Protein AF-A0A918Q4N5-F1 (afdb_monomer)

pLDDT: mean 76.12, std 22.31, range [35.5, 96.75]

Mean predicted aligned error: 12.52 Å

Organism: NCBI:txid346377

Foldseek 3Di:
DDQDLLNVLVVVLVVCVVPPVVNVVSLVVSCVPDDPVSNVVSVVVVCVVVVDPPPDDDPPPPPPPPVPPPPDDDPDD

Solvent-accessible surface area (backbone atoms only — not comparable to full-atom values): 4984 Å² total; per-residue (Å²): 133,88,77,49,72,61,57,51,43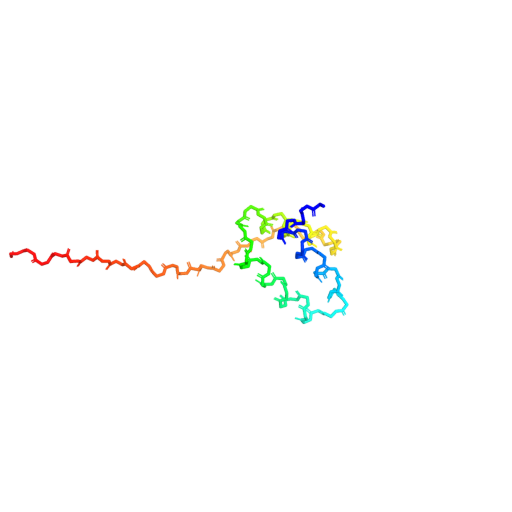,54,53,49,45,62,72,35,53,90,37,67,72,57,27,52,52,54,48,56,51,41,53,72,70,42,55,72,72,48,28,52,53,49,49,58,48,49,39,60,74,67,71,47,84,67,74,84,75,72,85,72,68,78,78,74,76,74,78,74,81,78,83,74,87,76,95,75,133

Radius of gyration: 18.06 Å; Cα contacts (8 Å, |Δi|>4): 28; chains: 1; bounding box: 38×62×22 Å

Sequence (77 aa):
MKTSYLDYYKMILKKVSFNRALLKKEYFKAIRSLSKNEADQLKEWMDRETGSKVKSPDLEEPQLVYQEVNTMGTRSN

Secondary structure (DSSP, 8-state):
----HHHHHHHHHHHHTT-HHHHHHHHHHH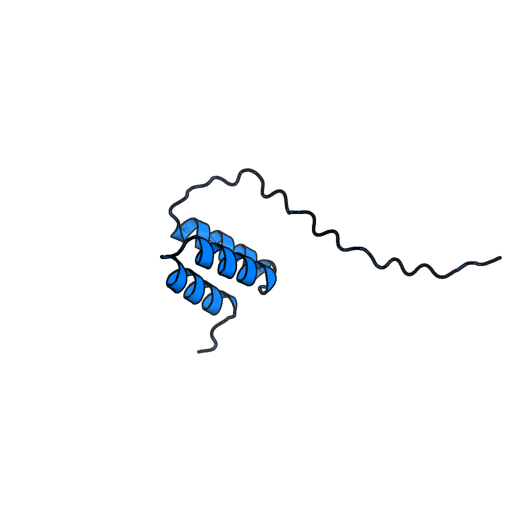HHHS-HHHHHHHHHHHHHHTT--------------------------

Structure (mmCIF, N/CA/C/O backbone):
data_AF-A0A918Q4N5-F1
#
_entry.id   AF-A0A918Q4N5-F1
#
loop_
_atom_site.group_PDB
_atom_site.id
_atom_site.type_symbol
_atom_site.label_atom_id
_atom_site.label_alt_id
_atom_site.label_comp_id
_atom_site.label_asym_id
_atom_site.label_entity_id
_atom_site.label_seq_id
_atom_site.pdbx_PDB_ins_code
_atom_site.Cartn_x
_atom_site.Cartn_y
_atom_site.Cartn_z
_atom_site.occupancy
_atom_site.B_iso_or_equiv
_atom_site.auth_seq_id
_atom_site.auth_comp_id
_atom_site.auth_asym_id
_atom_s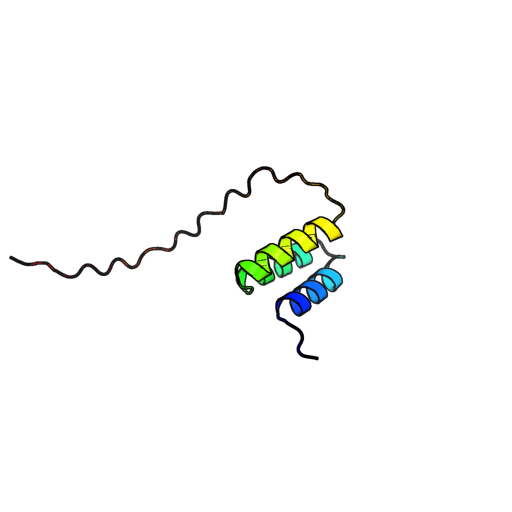ite.auth_atom_id
_atom_site.pdbx_PDB_model_num
ATOM 1 N N . MET A 1 1 ? -15.468 -14.973 4.335 1.00 47.19 1 MET A N 1
ATOM 2 C CA . MET A 1 1 ? -14.607 -13.994 5.035 1.00 47.19 1 MET A CA 1
ATOM 3 C C . MET A 1 1 ? -14.770 -12.647 4.351 1.00 47.19 1 MET A C 1
ATOM 5 O O . MET A 1 1 ? -14.728 -12.620 3.129 1.00 47.19 1 MET A O 1
ATOM 9 N N . LYS A 1 2 ? -15.018 -11.560 5.092 1.00 55.22 2 LYS A N 1
ATOM 10 C CA . LYS A 1 2 ? -14.987 -10.205 4.518 1.00 55.22 2 LYS A CA 1
ATOM 11 C C . LYS A 1 2 ? -13.520 -9.788 4.421 1.00 55.22 2 LYS A C 1
ATOM 13 O O . LYS A 1 2 ? -12.887 -9.603 5.451 1.00 55.22 2 LYS A O 1
ATOM 18 N N . THR A 1 3 ? -12.974 -9.696 3.214 1.00 71.50 3 THR A N 1
AT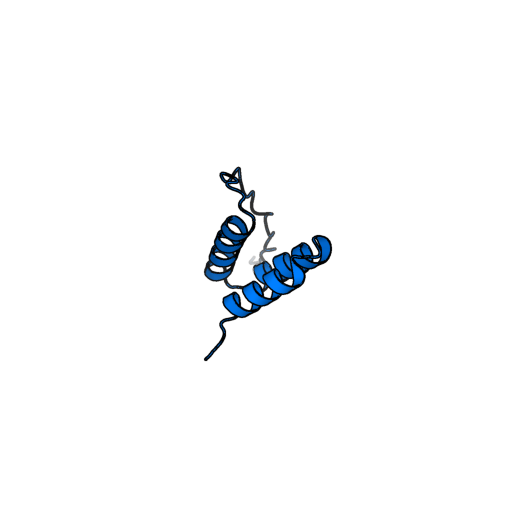OM 19 C CA . THR A 1 3 ? -11.668 -9.064 2.993 1.00 71.50 3 THR A CA 1
ATOM 20 C C . THR A 1 3 ? -11.814 -7.564 3.204 1.00 71.50 3 THR A C 1
ATOM 22 O O . THR A 1 3 ? -12.651 -6.940 2.548 1.00 71.50 3 THR A O 1
ATOM 25 N N . SER A 1 4 ? -11.034 -6.997 4.125 1.00 88.81 4 SER A N 1
ATOM 26 C CA . SER A 1 4 ? -10.953 -5.544 4.287 1.00 88.81 4 SER A CA 1
ATOM 27 C C . SER A 1 4 ? -10.283 -4.913 3.060 1.00 88.81 4 SER A C 1
ATOM 29 O O . SER A 1 4 ? -9.550 -5.587 2.326 1.00 88.81 4 SER A O 1
ATOM 31 N N . TYR A 1 5 ? -10.510 -3.618 2.825 1.00 91.88 5 TYR A N 1
ATOM 32 C CA . TYR A 1 5 ? -9.803 -2.900 1.759 1.00 91.88 5 TYR A CA 1
ATOM 33 C C . TYR A 1 5 ? -8.286 -2.940 1.975 1.00 91.88 5 TYR A C 1
ATOM 35 O O . TYR A 1 5 ? -7.537 -3.113 1.013 1.00 91.88 5 TYR A O 1
ATOM 43 N N . LEU A 1 6 ? -7.829 -2.870 3.229 1.00 93.12 6 LEU A N 1
ATOM 44 C CA . LEU A 1 6 ? -6.421 -3.028 3.584 1.00 93.12 6 LEU A CA 1
ATOM 45 C C . LEU A 1 6 ? -5.849 -4.369 3.095 1.00 93.12 6 LEU A C 1
ATOM 47 O O . LEU A 1 6 ? -4.810 -4.394 2.434 1.00 93.12 6 LEU A O 1
ATOM 51 N N . ASP A 1 7 ? -6.533 -5.482 3.368 1.00 94.56 7 ASP A N 1
ATOM 52 C CA . ASP A 1 7 ? -6.077 -6.816 2.951 1.00 94.56 7 ASP A CA 1
ATOM 53 C C . ASP A 1 7 ? -6.102 -6.985 1.429 1.00 94.56 7 ASP A C 1
ATOM 55 O O . ASP A 1 7 ? -5.198 -7.590 0.846 1.00 94.56 7 ASP A O 1
ATOM 59 N N . TYR A 1 8 ? -7.105 -6.398 0.773 1.00 94.94 8 TYR A N 1
ATOM 60 C CA . TYR A 1 8 ? -7.185 -6.356 -0.683 1.00 94.94 8 TYR A CA 1
ATOM 61 C C . TYR A 1 8 ? -5.966 -5.653 -1.296 1.00 94.94 8 TYR A C 1
ATOM 63 O O . TYR A 1 8 ? -5.319 -6.203 -2.192 1.00 94.94 8 TYR A O 1
ATOM 71 N N . TYR A 1 9 ? -5.588 -4.481 -0.777 1.00 95.69 9 TYR A N 1
ATOM 72 C CA . TYR A 1 9 ? -4.413 -3.762 -1.268 1.00 95.69 9 TYR A CA 1
ATOM 73 C C . TYR A 1 9 ? -3.101 -4.481 -0.945 1.00 95.69 9 TYR A C 1
ATOM 75 O O . TYR A 1 9 ? -2.247 -4.563 -1.825 1.00 95.69 9 TYR A O 1
ATOM 83 N N . LYS A 1 10 ? -2.946 -5.090 0.240 1.00 95.19 10 LYS A N 1
ATOM 84 C CA . LYS A 1 10 ? -1.774 -5.939 0.549 1.00 95.19 10 LYS A CA 1
ATOM 85 C C . LYS A 1 10 ? -1.603 -7.057 -0.483 1.00 95.19 10 LYS A C 1
ATOM 87 O O . LYS A 1 10 ? -0.498 -7.286 -0.976 1.00 95.19 10 LYS A O 1
ATOM 92 N N . MET A 1 11 ? -2.696 -7.724 -0.861 1.00 95.88 11 MET A N 1
ATOM 93 C CA . MET A 1 11 ? -2.670 -8.766 -1.889 1.00 95.88 11 MET A CA 1
ATOM 94 C C . MET A 1 11 ? -2.246 -8.217 -3.258 1.00 95.88 11 MET A C 1
ATOM 96 O O . MET A 1 11 ? -1.417 -8.840 -3.927 1.00 95.88 11 MET A O 1
ATOM 100 N N . ILE A 1 12 ? -2.791 -7.070 -3.682 1.00 95.62 12 ILE A N 1
ATOM 101 C CA . ILE A 1 12 ? -2.396 -6.430 -4.947 1.00 95.62 12 ILE A CA 1
ATOM 102 C C . ILE A 1 12 ? -0.907 -6.109 -4.928 1.00 95.62 12 ILE A C 1
ATOM 104 O O . ILE A 1 12 ? -0.199 -6.516 -5.845 1.00 95.62 12 ILE A O 1
ATOM 108 N N . LEU A 1 13 ? -0.424 -5.433 -3.883 1.00 95.38 13 LEU A N 1
ATOM 109 C CA . LEU A 1 13 ? 0.973 -5.016 -3.769 1.00 95.38 13 LEU A CA 1
ATOM 110 C C . LEU A 1 13 ? 1.925 -6.209 -3.827 1.00 95.38 13 LEU A C 1
ATOM 112 O O . LEU A 1 13 ? 2.906 -6.158 -4.566 1.00 95.38 13 LEU A O 1
ATOM 116 N N . LYS A 1 14 ? 1.597 -7.324 -3.157 1.00 94.75 14 LYS A N 1
ATOM 117 C CA . LYS A 1 14 ? 2.357 -8.575 -3.311 1.00 94.75 14 LYS A CA 1
ATOM 118 C C . LYS A 1 14 ? 2.367 -9.063 -4.753 1.00 94.75 14 LYS A C 1
ATOM 120 O O . LYS A 1 14 ? 3.432 -9.382 -5.277 1.00 94.75 14 LYS A O 1
ATOM 125 N N . LYS A 1 15 ? 1.205 -9.101 -5.410 1.00 95.56 15 LYS A N 1
ATOM 126 C CA . LYS A 1 15 ? 1.085 -9.573 -6.796 1.00 95.56 15 LYS A CA 1
ATOM 127 C C . LYS A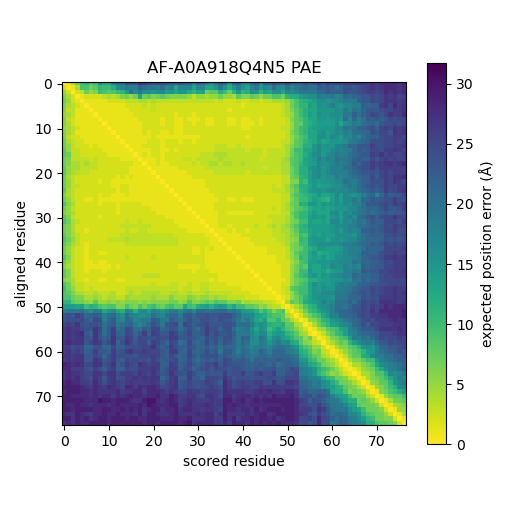 1 15 ? 1.871 -8.713 -7.777 1.00 95.56 15 LYS A C 1
ATOM 129 O O . LYS A 1 15 ? 2.458 -9.274 -8.688 1.00 95.56 15 LYS A O 1
ATOM 134 N N . VAL A 1 16 ? 1.907 -7.392 -7.600 1.00 95.50 16 VAL A N 1
ATOM 135 C CA . VAL A 1 16 ? 2.604 -6.472 -8.518 1.00 95.50 16 VAL A CA 1
ATOM 136 C C . VAL A 1 16 ? 4.046 -6.159 -8.106 1.00 95.50 16 VAL A C 1
ATOM 138 O O . VAL A 1 16 ? 4.727 -5.408 -8.802 1.00 95.50 16 VAL A O 1
ATOM 141 N N . SER A 1 17 ? 4.534 -6.743 -7.006 1.00 93.81 17 SER A N 1
ATOM 142 C CA . SER A 1 17 ? 5.861 -6.469 -6.427 1.00 93.81 17 SER A CA 1
ATOM 143 C C . SER A 1 17 ? 7.033 -6.720 -7.384 1.00 93.81 17 SER A C 1
ATOM 145 O O . SER A 1 17 ? 8.065 -6.059 -7.276 1.00 93.81 17 SER A O 1
ATOM 147 N N . PHE A 1 18 ? 6.860 -7.602 -8.373 1.00 92.62 18 PHE A N 1
ATOM 148 C CA . PHE A 1 18 ? 7.861 -7.879 -9.407 1.00 92.62 18 PHE A CA 1
ATOM 149 C C . PHE A 1 18 ? 8.113 -6.690 -10.353 1.00 92.62 18 PHE A C 1
ATOM 151 O O . PHE A 1 18 ? 9.152 -6.634 -11.008 1.00 92.62 18 PHE A O 1
ATOM 158 N N . ASN A 1 19 ? 7.185 -5.728 -10.440 1.00 95.31 19 ASN A N 1
ATOM 159 C CA . ASN A 1 19 ? 7.308 -4.545 -11.286 1.00 95.31 19 ASN A CA 1
ATOM 160 C C . ASN A 1 19 ? 7.264 -3.274 -10.433 1.00 95.31 19 ASN A C 1
ATOM 162 O O . ASN A 1 19 ? 6.204 -2.834 -9.994 1.00 95.31 19 ASN A O 1
ATOM 166 N N . ARG A 1 20 ? 8.421 -2.624 -10.263 1.00 92.06 20 ARG A N 1
ATOM 167 C CA . ARG A 1 20 ? 8.556 -1.421 -9.422 1.00 92.06 20 ARG A CA 1
ATOM 168 C C . ARG A 1 20 ? 7.643 -0.265 -9.844 1.00 92.06 20 ARG A C 1
ATOM 170 O O . ARG A 1 20 ? 7.113 0.433 -8.982 1.00 92.06 20 ARG A O 1
ATOM 177 N N . ALA A 1 21 ? 7.448 -0.048 -11.147 1.00 94.88 21 ALA A N 1
ATOM 178 C CA . ALA A 1 21 ? 6.601 1.038 -11.640 1.00 94.88 21 ALA A CA 1
ATOM 179 C C . ALA A 1 21 ? 5.118 0.775 -11.339 1.00 94.88 21 ALA A C 1
ATOM 181 O O . ALA A 1 21 ? 4.397 1.692 -10.942 1.00 94.88 21 ALA A O 1
ATOM 182 N N . LEU A 1 22 ? 4.675 -0.476 -11.490 1.00 95.19 22 LEU A N 1
ATOM 183 C CA . LEU A 1 22 ? 3.309 -0.888 -11.173 1.00 95.19 22 LEU A CA 1
ATOM 184 C C . LEU A 1 22 ? 3.063 -0.905 -9.660 1.00 95.19 22 LEU A C 1
ATOM 186 O O . LEU A 1 22 ? 2.060 -0.365 -9.204 1.00 95.19 22 LEU A O 1
ATOM 190 N N . LEU A 1 23 ? 4.016 -1.425 -8.883 1.00 94.50 23 LEU A N 1
ATOM 191 C CA . LEU A 1 23 ? 3.983 -1.405 -7.422 1.00 94.50 23 LEU A CA 1
ATOM 192 C C . LEU A 1 23 ? 3.804 0.015 -6.882 1.00 94.50 23 LEU A C 1
ATOM 194 O O . LEU A 1 23 ? 2.924 0.247 -6.059 1.00 94.50 23 LEU A O 1
ATOM 198 N N . LYS A 1 24 ? 4.581 0.984 -7.389 1.00 94.56 24 LYS A N 1
ATOM 199 C CA . LYS A 1 24 ? 4.456 2.392 -6.989 1.00 94.56 24 LYS A CA 1
ATOM 200 C C . LYS A 1 24 ? 3.053 2.934 -7.284 1.00 94.56 24 LYS A C 1
ATOM 202 O O . LYS A 1 24 ? 2.460 3.567 -6.417 1.00 94.56 24 LYS A O 1
ATOM 207 N N . LYS A 1 25 ? 2.505 2.670 -8.476 1.00 96.75 25 LYS A N 1
ATOM 208 C CA . LYS A 1 25 ? 1.156 3.122 -8.865 1.00 96.75 25 LYS A CA 1
ATOM 209 C C . LYS A 1 25 ? 0.069 2.559 -7.949 1.00 96.75 25 LYS A C 1
ATOM 211 O O . LYS A 1 25 ? -0.749 3.324 -7.442 1.00 96.75 25 LYS A O 1
ATOM 216 N N . GLU A 1 26 ? 0.083 1.251 -7.712 1.00 96.12 26 GLU A N 1
ATOM 217 C CA . GLU A 1 26 ? -0.913 0.601 -6.855 1.00 96.12 26 GLU A CA 1
ATOM 218 C C . GLU A 1 26 ? -0.758 1.008 -5.386 1.00 96.12 26 GLU A C 1
ATOM 220 O O . GLU A 1 26 ? -1.758 1.189 -4.696 1.00 96.12 26 GLU A O 1
ATOM 225 N N . TYR A 1 27 ? 0.469 1.252 -4.920 1.00 95.12 27 TYR A N 1
ATOM 226 C CA . TYR A 1 27 ? 0.715 1.771 -3.575 1.00 95.12 27 TYR A CA 1
ATOM 227 C C . TYR A 1 27 ? 0.117 3.168 -3.388 1.00 95.12 27 TYR A C 1
ATOM 229 O O . TYR A 1 27 ? -0.640 3.390 -2.447 1.00 95.12 27 TYR A O 1
ATOM 237 N N . PHE A 1 28 ? 0.360 4.096 -4.320 1.00 95.69 28 PHE A N 1
ATOM 238 C CA . PHE A 1 28 ? -0.266 5.423 -4.268 1.00 95.69 28 PHE A CA 1
ATOM 239 C C . PHE A 1 28 ? -1.793 5.353 -4.306 1.00 95.69 28 PHE A C 1
ATOM 241 O O . PHE A 1 28 ? -2.462 6.122 -3.619 1.00 95.69 28 PHE A O 1
ATOM 248 N N . LYS A 1 29 ? -2.353 4.430 -5.092 1.00 95.00 29 LYS A N 1
ATOM 249 C CA . LYS A 1 29 ? -3.797 4.201 -5.127 1.00 95.00 29 LYS A CA 1
ATOM 250 C C . LYS A 1 29 ? -4.312 3.713 -3.773 1.00 95.00 29 LYS A C 1
ATOM 252 O O . LYS A 1 29 ? -5.309 4.239 -3.294 1.00 95.00 29 LYS A O 1
ATOM 257 N N . ALA A 1 30 ? -3.617 2.766 -3.147 1.00 95.25 30 ALA A N 1
ATOM 258 C CA . ALA A 1 30 ? -3.976 2.238 -1.837 1.00 95.25 30 ALA A CA 1
ATOM 259 C C . ALA A 1 30 ? -3.998 3.334 -0.763 1.00 95.25 30 ALA A C 1
ATOM 261 O O . ALA A 1 30 ? -5.005 3.495 -0.081 1.00 95.25 30 ALA A O 1
ATOM 262 N N . ILE A 1 31 ? -2.943 4.152 -0.680 1.00 94.06 31 ILE A N 1
ATOM 263 C CA . ILE A 1 31 ? -2.848 5.250 0.296 1.00 94.06 31 ILE A CA 1
ATOM 264 C C . ILE A 1 31 ? -3.971 6.286 0.117 1.00 94.06 31 ILE A C 1
ATOM 266 O O . ILE A 1 31 ? -4.448 6.841 1.097 1.00 94.06 31 ILE A O 1
ATOM 270 N N . ARG A 1 32 ? -4.433 6.531 -1.118 1.00 94.31 32 ARG A N 1
ATOM 271 C CA . ARG A 1 32 ? -5.539 7.471 -1.393 1.00 94.31 32 ARG A CA 1
ATOM 272 C C . ARG A 1 32 ? -6.930 6.891 -1.139 1.00 94.31 32 ARG A C 1
ATOM 274 O O . ARG A 1 32 ? -7.882 7.657 -1.039 1.00 94.31 32 ARG A O 1
ATOM 281 N N .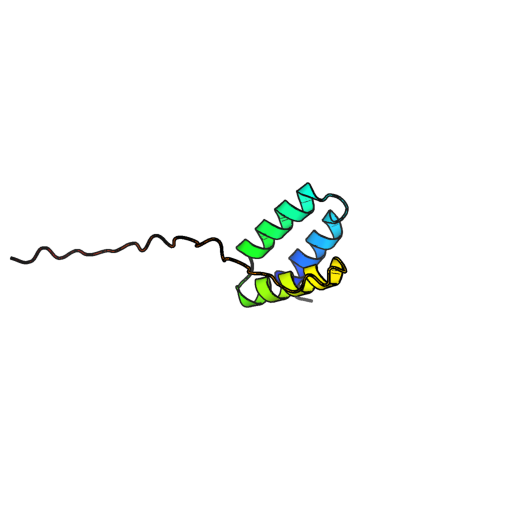 SER A 1 33 ? -7.071 5.568 -1.130 1.00 92.69 33 SER A N 1
ATOM 282 C CA . SER A 1 33 ? -8.365 4.888 -0.986 1.00 92.69 33 SER A CA 1
ATOM 283 C C . SER A 1 33 ? -8.633 4.388 0.430 1.00 92.69 33 SER A C 1
ATOM 285 O O . SER A 1 33 ? -9.791 4.203 0.793 1.00 92.69 33 SER A O 1
ATOM 287 N N . LEU A 1 34 ? -7.585 4.147 1.213 1.00 92.94 34 LEU A N 1
ATOM 288 C CA . LEU A 1 34 ? -7.686 3.688 2.592 1.00 92.94 34 LEU A CA 1
ATOM 289 C C . LEU A 1 34 ? -7.939 4.849 3.558 1.00 92.94 34 LEU A C 1
ATOM 291 O O . LEU A 1 34 ? -7.555 5.990 3.304 1.00 92.94 34 LEU A O 1
ATOM 295 N N . SER A 1 35 ? -8.561 4.544 4.698 1.00 93.69 35 SER A N 1
ATOM 296 C CA . SER A 1 35 ? -8.610 5.487 5.818 1.00 93.69 35 SER A CA 1
ATOM 297 C C . SER A 1 35 ? -7.199 5.762 6.356 1.00 93.69 35 SER A C 1
ATOM 299 O O . SER A 1 35 ? -6.300 4.944 6.171 1.00 93.69 35 SER A O 1
ATOM 301 N N . LYS A 1 36 ? -6.995 6.879 7.071 1.00 91.88 36 LYS A N 1
ATOM 302 C CA . LYS A 1 36 ? -5.680 7.239 7.642 1.00 91.88 36 LYS A CA 1
ATOM 303 C C . LYS A 1 36 ? -5.052 6.080 8.432 1.00 91.88 36 LYS A C 1
ATOM 305 O O . LYS A 1 36 ? -3.931 5.682 8.149 1.00 91.88 36 LYS A O 1
ATOM 310 N N . ASN A 1 37 ? -5.828 5.468 9.330 1.00 93.38 37 ASN A N 1
ATOM 311 C CA . ASN A 1 37 ? -5.383 4.331 10.139 1.00 93.38 37 ASN A CA 1
ATOM 312 C C . ASN A 1 37 ? -4.986 3.108 9.289 1.00 93.38 37 ASN A C 1
ATOM 314 O O . ASN A 1 37 ? -4.004 2.431 9.574 1.00 93.38 37 ASN A O 1
ATOM 318 N N . GLU A 1 38 ? -5.742 2.805 8.233 1.00 93.81 38 GLU A N 1
ATOM 319 C CA . GLU A 1 38 ? -5.410 1.690 7.342 1.00 93.81 38 GLU A CA 1
ATOM 320 C C . GLU A 1 38 ? -4.206 2.003 6.445 1.00 93.81 38 GLU A C 1
ATOM 322 O O . GLU A 1 38 ? -3.404 1.112 6.170 1.00 93.81 38 GLU A O 1
ATOM 327 N N . ALA A 1 39 ? -4.052 3.250 6.000 1.00 94.25 39 ALA A N 1
ATOM 328 C CA . ALA A 1 39 ? -2.897 3.695 5.229 1.00 94.25 39 ALA A CA 1
ATOM 329 C C . ALA A 1 39 ? -1.607 3.618 6.063 1.00 94.25 39 ALA A C 1
ATOM 331 O O . ALA A 1 39 ? -0.596 3.119 5.565 1.00 94.25 39 ALA A O 1
ATOM 332 N N . ASP A 1 40 ? -1.660 4.017 7.337 1.00 94.31 40 ASP A N 1
ATOM 333 C CA . ASP A 1 40 ? -0.543 3.892 8.280 1.00 94.31 40 ASP A CA 1
ATOM 334 C C . ASP A 1 40 ? -0.152 2.417 8.474 1.00 94.31 40 ASP A C 1
ATOM 336 O O . ASP A 1 40 ? 1.013 2.045 8.313 1.00 94.31 40 ASP A O 1
ATOM 340 N N . GLN A 1 41 ? -1.137 1.536 8.685 1.00 95.00 41 GLN A N 1
ATOM 341 C CA . GLN A 1 41 ? -0.904 0.089 8.761 1.00 95.00 41 GLN A CA 1
ATOM 342 C C . GLN A 1 41 ? -0.337 -0.498 7.460 1.00 95.00 41 GLN A C 1
ATOM 344 O O . GLN A 1 41 ? 0.475 -1.427 7.497 1.00 95.00 41 GLN A O 1
ATOM 349 N N . LEU A 1 42 ? -0.765 0.004 6.297 1.00 94.62 42 LEU A N 1
ATOM 350 C CA . LEU A 1 42 ? -0.233 -0.429 5.007 1.00 94.62 42 LEU A CA 1
ATOM 351 C C . LEU A 1 42 ? 1.231 -0.009 4.838 1.00 94.62 42 LEU A C 1
ATOM 353 O O . LEU A 1 42 ? 2.029 -0.796 4.326 1.00 94.62 42 LEU A O 1
ATOM 357 N N . LYS A 1 43 ? 1.583 1.202 5.282 1.00 93.56 43 LYS A N 1
ATOM 358 C CA . LYS A 1 43 ? 2.953 1.716 5.247 1.00 93.56 43 LYS A CA 1
ATOM 359 C C . LYS A 1 43 ? 3.876 0.872 6.125 1.00 93.56 43 LYS A C 1
ATOM 361 O O . LYS A 1 43 ? 4.871 0.352 5.627 1.00 93.56 43 LYS A O 1
ATOM 366 N N . GLU A 1 44 ? 3.496 0.640 7.383 1.00 93.69 44 GLU A N 1
ATOM 367 C CA . GLU A 1 44 ? 4.259 -0.229 8.289 1.00 93.69 44 GLU A CA 1
ATOM 368 C C . GLU A 1 44 ? 4.450 -1.635 7.717 1.00 93.69 44 GLU A C 1
ATOM 370 O O . GLU A 1 44 ? 5.501 -2.259 7.878 1.00 93.69 44 GLU A O 1
ATOM 375 N N . TRP A 1 45 ? 3.420 -2.161 7.054 1.00 94.12 45 TRP A N 1
ATOM 376 C CA . TRP A 1 45 ? 3.494 -3.465 6.418 1.00 94.12 45 TRP A CA 1
ATOM 377 C C . TRP A 1 45 ? 4.480 -3.478 5.235 1.00 94.12 45 TRP A C 1
ATOM 379 O O . TRP A 1 45 ? 5.289 -4.401 5.135 1.00 94.12 45 TRP A O 1
ATOM 389 N N . MET A 1 46 ? 4.473 -2.448 4.382 1.00 91.06 46 MET A N 1
ATOM 390 C CA . MET A 1 46 ? 5.426 -2.307 3.272 1.00 91.06 46 MET A CA 1
ATOM 391 C C . MET A 1 46 ? 6.879 -2.170 3.747 1.00 91.06 46 MET A C 1
ATOM 393 O O . MET A 1 46 ? 7.780 -2.754 3.137 1.00 91.06 46 MET A O 1
ATOM 397 N N . ASP A 1 47 ? 7.116 -1.452 4.846 1.00 89.06 47 ASP A N 1
ATOM 398 C CA . ASP A 1 47 ? 8.452 -1.308 5.439 1.00 89.06 47 ASP A CA 1
ATOM 399 C C . ASP A 1 47 ? 8.999 -2.670 5.909 1.00 89.06 47 ASP A C 1
ATOM 401 O O . ASP A 1 47 ? 10.165 -3.004 5.678 1.00 89.06 47 ASP A O 1
ATOM 405 N N . ARG A 1 48 ? 8.134 -3.516 6.490 1.00 88.88 48 ARG A N 1
ATOM 406 C CA . ARG A 1 48 ? 8.484 -4.896 6.872 1.00 88.88 48 ARG A CA 1
ATOM 407 C C . ARG A 1 48 ? 8.751 -5.786 5.656 1.00 88.88 48 ARG A C 1
ATOM 409 O O . ARG A 1 48 ? 9.719 -6.543 5.670 1.00 88.88 48 ARG A O 1
ATOM 416 N N . GLU A 1 49 ? 7.920 -5.703 4.616 1.00 85.12 49 GLU A N 1
ATOM 417 C CA . GLU A 1 49 ? 8.032 -6.558 3.422 1.00 85.12 49 GLU A CA 1
ATOM 418 C C . GLU A 1 49 ? 9.286 -6.227 2.590 1.00 85.12 49 GLU A C 1
ATOM 420 O O . GLU A 1 49 ? 9.891 -7.113 1.991 1.00 85.12 49 GLU A O 1
ATOM 425 N N . THR A 1 50 ? 9.722 -4.964 2.575 1.00 78.81 50 THR A N 1
ATOM 426 C CA . THR A 1 50 ? 10.906 -4.520 1.814 1.00 78.81 50 THR A CA 1
ATOM 427 C C . THR A 1 50 ? 12.229 -4.699 2.565 1.00 78.81 50 THR A C 1
ATOM 429 O O . THR A 1 50 ? 13.278 -4.299 2.054 1.00 78.81 50 THR A O 1
ATOM 432 N N . GLY A 1 51 ? 12.207 -5.280 3.775 1.00 67.56 51 GLY A N 1
ATOM 433 C CA . GLY A 1 51 ? 13.393 -5.517 4.615 1.00 67.56 51 GLY A CA 1
ATOM 434 C C . GLY A 1 51 ? 14.160 -4.244 4.987 1.00 67.56 51 GLY A C 1
ATOM 435 O O . GLY A 1 51 ? 15.253 -4.296 5.554 1.00 67.56 51 GLY A O 1
ATOM 436 N N . SER A 1 52 ? 13.595 -3.088 4.657 1.00 51.56 52 SER A N 1
ATOM 437 C CA . SER 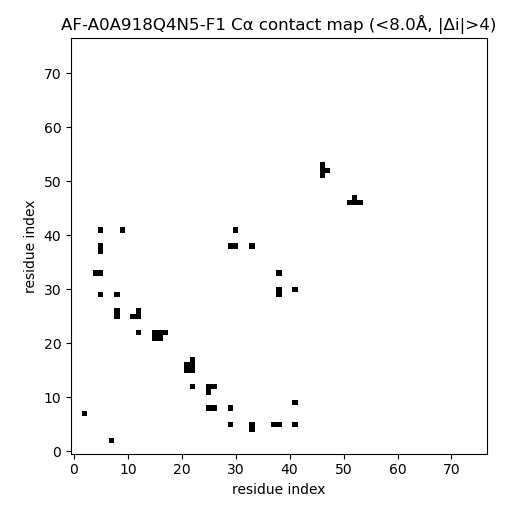A 1 52 ? 14.230 -1.800 4.790 1.00 51.56 52 SER A CA 1
ATOM 438 C C . SER A 1 52 ? 13.959 -1.320 6.203 1.00 51.56 52 SER A C 1
ATOM 440 O O . SER A 1 52 ? 12.911 -0.755 6.495 1.00 51.56 52 SER A O 1
ATOM 442 N N . LYS A 1 53 ? 14.930 -1.508 7.104 1.00 46.44 53 LYS A N 1
ATOM 443 C CA . LYS A 1 53 ? 15.021 -0.698 8.327 1.00 46.44 53 LYS A CA 1
ATOM 444 C C . LYS A 1 53 ? 15.351 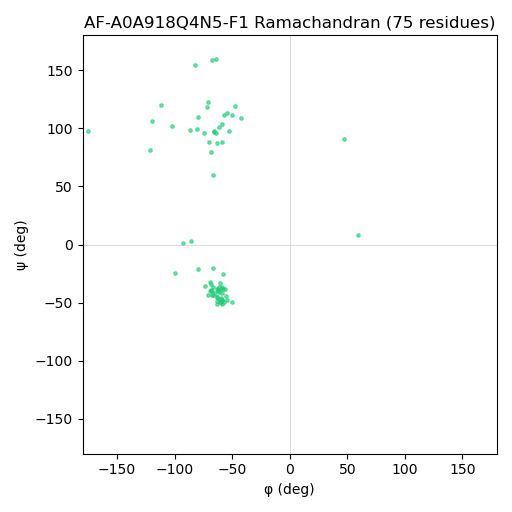0.751 7.945 1.00 46.44 53 LYS A C 1
ATOM 446 O O . LYS A 1 53 ? 16.392 1.276 8.331 1.00 46.44 53 LYS A O 1
ATOM 451 N N . VAL A 1 54 ? 14.506 1.399 7.148 1.00 46.81 54 VAL A N 1
ATOM 452 C CA . VAL A 1 54 ? 14.572 2.843 6.962 1.00 46.81 54 VAL A CA 1
ATOM 453 C C . VAL A 1 54 ? 14.016 3.411 8.255 1.00 46.81 54 VAL A C 1
ATOM 455 O O . VAL A 1 54 ? 12.810 3.465 8.464 1.00 46.81 54 VAL A O 1
ATOM 458 N N . LYS A 1 55 ? 14.921 3.752 9.181 1.00 44.84 55 LYS A N 1
ATOM 459 C CA . LYS A 1 55 ? 14.607 4.679 10.267 1.00 44.84 55 LYS A CA 1
ATOM 460 C C . LYS A 1 55 ? 13.988 5.892 9.599 1.00 44.84 55 LYS A C 1
ATOM 462 O O . LYS A 1 55 ? 14.711 6.550 8.865 1.00 44.84 55 LYS A O 1
ATOM 467 N N . SER A 1 56 ? 12.696 6.118 9.803 1.00 54.50 56 SER A N 1
ATOM 468 C CA . SER A 1 56 ? 11.939 7.246 9.270 1.00 54.50 56 SER A CA 1
ATOM 469 C C . SER A 1 56 ? 12.751 8.542 9.375 1.00 54.50 56 SER A C 1
ATOM 471 O O . SER A 1 56 ? 12.922 9.027 10.494 1.00 54.50 56 SER A O 1
ATOM 473 N N . PRO A 1 57 ? 13.259 9.117 8.273 1.00 48.44 57 PRO A N 1
ATOM 474 C CA . PRO A 1 57 ? 13.649 10.510 8.249 1.00 48.44 57 PRO A CA 1
ATOM 475 C C . PRO A 1 57 ? 12.521 11.230 7.514 1.00 48.44 57 PRO A C 1
ATOM 477 O O . PRO A 1 57 ? 12.383 11.084 6.304 1.00 48.44 57 PRO A O 1
ATOM 480 N N . ASP A 1 58 ? 11.662 11.894 8.277 1.00 50.56 58 ASP A N 1
ATOM 481 C CA . ASP A 1 58 ? 10.699 12.876 7.786 1.00 50.56 58 ASP A CA 1
ATOM 482 C C . ASP A 1 58 ? 9.884 12.454 6.555 1.00 50.56 58 ASP A C 1
ATOM 484 O O . ASP A 1 58 ? 10.191 12.746 5.398 1.00 50.56 58 ASP A O 1
ATOM 488 N N . LEU A 1 59 ? 8.732 11.839 6.835 1.00 46.97 59 LEU A N 1
ATOM 489 C CA . LEU A 1 59 ? 7.564 12.148 6.023 1.00 46.97 59 LEU A CA 1
ATOM 490 C C . LEU A 1 59 ? 7.254 13.636 6.237 1.00 46.97 59 LEU A C 1
ATOM 492 O O . LEU A 1 59 ? 6.443 13.976 7.096 1.00 46.97 59 LEU A O 1
ATOM 496 N N . GLU A 1 60 ? 7.871 14.521 5.457 1.00 45.81 60 GLU A N 1
ATOM 497 C CA . GLU A 1 60 ? 7.148 15.728 5.086 1.00 45.81 60 GLU A CA 1
ATOM 498 C C . GLU A 1 60 ? 5.895 15.243 4.360 1.00 45.81 60 GLU A C 1
ATOM 500 O O . GLU A 1 60 ? 5.949 14.726 3.239 1.00 45.81 60 GLU A O 1
ATOM 505 N N . GLU A 1 61 ? 4.764 15.299 5.065 1.00 47.38 61 GLU A N 1
ATOM 506 C CA . GLU A 1 61 ? 3.456 15.204 4.444 1.00 47.38 61 GLU A CA 1
ATOM 507 C C . GLU A 1 61 ? 3.483 16.162 3.245 1.00 47.38 61 GLU A C 1
ATOM 509 O O . GLU A 1 61 ? 3.713 17.358 3.448 1.00 47.38 61 GLU A O 1
ATOM 514 N N . PRO A 1 62 ? 3.293 15.704 1.989 1.00 42.25 62 PRO A N 1
ATOM 515 C CA . PRO A 1 62 ? 2.982 16.651 0.938 1.00 42.25 62 PRO A CA 1
ATOM 516 C C . PRO A 1 62 ? 1.723 17.352 1.424 1.00 42.25 62 PRO A C 1
ATOM 518 O O . PRO A 1 62 ? 0.693 16.691 1.565 1.00 42.25 62 PRO A O 1
ATOM 521 N N . GLN A 1 63 ? 1.843 18.639 1.765 1.00 40.78 63 GLN A N 1
ATOM 522 C CA . GLN A 1 63 ? 0.728 19.466 2.194 1.00 40.78 63 GLN A CA 1
ATOM 523 C C . GLN A 1 63 ? -0.341 19.329 1.114 1.00 40.78 63 GLN A C 1
ATOM 525 O O . GLN A 1 63 ? -0.272 19.946 0.050 1.00 40.78 63 GLN A O 1
ATOM 530 N N . LEU A 1 64 ? -1.308 18.445 1.355 1.00 35.50 64 LEU A N 1
ATOM 531 C CA . LEU A 1 64 ? -2.576 18.476 0.671 1.00 35.50 64 LEU A CA 1
ATOM 532 C C . LEU A 1 64 ? -3.154 19.803 1.121 1.00 35.50 64 LEU A C 1
ATOM 534 O O . LEU A 1 64 ? -3.694 19.914 2.219 1.00 35.50 64 LEU A O 1
ATOM 538 N N . VAL A 1 65 ? -2.949 20.822 0.290 1.00 40.22 65 VAL A N 1
ATOM 539 C CA . VAL A 1 65 ? -3.699 22.063 0.338 1.00 40.22 65 VAL A CA 1
ATOM 540 C C . VAL A 1 65 ? -5.148 21.641 0.149 1.00 40.22 65 VAL A C 1
ATOM 542 O O . VAL A 1 65 ? -5.650 21.521 -0.968 1.00 40.22 65 VAL A O 1
ATOM 545 N N . TYR A 1 66 ? -5.813 21.333 1.258 1.00 44.16 66 TYR A N 1
ATOM 546 C CA . TYR A 1 66 ? -7.248 21.458 1.332 1.00 44.16 66 TYR A CA 1
ATOM 547 C C . TYR A 1 66 ? -7.491 22.936 1.090 1.00 44.16 66 TYR A C 1
ATOM 549 O O . TYR A 1 66 ? -7.225 23.775 1.946 1.00 44.16 66 TYR A O 1
ATOM 557 N N . GLN A 1 67 ? -7.881 23.265 -0.137 1.00 40.28 67 GLN A N 1
ATOM 558 C CA . GLN A 1 67 ? -8.354 24.593 -0.446 1.00 40.28 67 GLN A CA 1
ATOM 559 C C . GLN A 1 67 ? -9.651 24.752 0.343 1.00 40.28 67 GLN A C 1
ATOM 561 O O . GLN A 1 67 ? -10.693 24.217 -0.035 1.00 40.28 67 GLN A O 1
ATOM 566 N N . GLU A 1 68 ? -9.544 25.391 1.505 1.00 44.84 68 GLU A N 1
ATOM 567 C CA . GLU A 1 68 ? -10.686 25.784 2.309 1.00 44.84 68 GLU A CA 1
ATOM 568 C C . GLU A 1 68 ? -11.607 26.605 1.410 1.00 44.84 68 GLU A C 1
ATOM 570 O O . GLU A 1 68 ? -11.268 27.697 0.946 1.00 44.84 68 GLU A O 1
ATOM 575 N N . VAL A 1 69 ? -12.779 26.047 1.123 1.00 50.28 69 VAL A N 1
ATOM 576 C CA . VAL A 1 69 ? -13.898 26.787 0.555 1.00 50.28 69 VAL A CA 1
ATOM 577 C C . VAL A 1 69 ? -14.388 27.756 1.625 1.00 50.28 69 VAL A C 1
ATOM 579 O O . VAL A 1 69 ? -15.356 27.497 2.331 1.00 50.28 69 VAL A O 1
ATOM 582 N N . ASN A 1 70 ? -13.689 28.879 1.777 1.00 46.66 70 ASN A N 1
ATOM 583 C CA . ASN A 1 70 ? -14.146 29.981 2.606 1.00 46.66 70 ASN A CA 1
ATOM 584 C C . ASN A 1 70 ? -15.348 30.635 1.922 1.00 46.66 70 ASN A C 1
ATOM 586 O O . ASN A 1 70 ? -15.242 31.587 1.150 1.00 46.66 70 ASN A O 1
ATOM 590 N N . THR A 1 71 ? -16.523 30.094 2.226 1.00 57.69 71 THR A N 1
ATOM 591 C CA . THR A 1 71 ? -17.784 30.813 2.152 1.00 57.69 71 THR A CA 1
ATOM 592 C C . THR A 1 71 ? -17.746 31.912 3.212 1.00 57.69 71 THR A C 1
ATOM 594 O O . THR A 1 71 ? -18.035 31.666 4.379 1.00 57.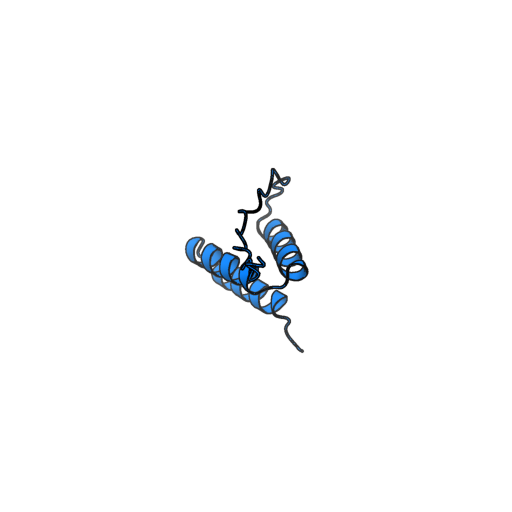69 71 THR A O 1
ATOM 597 N N . MET A 1 72 ? -17.398 33.136 2.828 1.00 47.03 72 MET A N 1
ATOM 598 C CA . MET A 1 72 ? -17.769 34.318 3.605 1.00 47.03 72 MET A CA 1
ATOM 599 C C . MET A 1 72 ? -18.586 35.248 2.721 1.00 47.03 72 MET A C 1
ATOM 601 O O . MET A 1 72 ? -18.103 36.221 2.149 1.00 47.03 72 MET A O 1
ATOM 605 N N . GLY A 1 73 ? -19.872 34.918 2.623 1.00 51.88 73 GLY A N 1
ATOM 606 C CA . GLY A 1 73 ? -20.882 35.954 2.550 1.00 51.88 73 GLY A CA 1
ATOM 607 C C . GLY A 1 73 ? -20.987 36.602 3.926 1.00 51.88 73 GLY A C 1
ATOM 608 O O . GLY A 1 73 ? -21.275 35.911 4.889 1.00 51.88 73 GLY A O 1
ATOM 609 N N . THR A 1 74 ? -20.702 37.898 4.000 1.00 49.84 74 THR A N 1
ATOM 610 C CA . THR A 1 74 ? -21.595 38.939 4.535 1.00 49.84 74 THR A CA 1
ATOM 611 C C . THR A 1 74 ? -20.900 40.278 4.314 1.00 49.84 74 THR A C 1
ATOM 613 O O . THR A 1 74 ? -20.046 40.693 5.093 1.00 49.84 74 THR A O 1
ATOM 616 N N . ARG A 1 75 ? -21.274 40.968 3.234 1.00 49.50 75 ARG A N 1
ATOM 617 C CA . ARG A 1 75 ? -21.128 42.420 3.158 1.00 49.50 75 ARG A CA 1
ATOM 618 C C . ARG A 1 75 ? -22.316 42.996 3.924 1.00 49.50 75 ARG A C 1
ATOM 620 O O . ARG A 1 75 ? -23.421 43.014 3.392 1.00 49.50 75 ARG A O 1
ATOM 627 N N . SER A 1 76 ? -22.087 43.395 5.170 1.00 54.75 76 SER A N 1
ATOM 628 C CA . SER A 1 76 ? -23.039 44.178 5.955 1.00 54.75 76 SER A CA 1
ATOM 629 C C . SER A 1 76 ? -22.479 45.578 6.169 1.00 54.75 76 SER A C 1
ATOM 631 O O . SER A 1 76 ? -21.415 45.716 6.762 1.00 54.75 76 SER A O 1
ATOM 633 N N . ASN A 1 77 ? -23.266 46.532 5.664 1.00 47.91 77 ASN A N 1
ATOM 634 C CA . ASN A 1 77 ? -23.313 47.982 5.882 1.00 47.91 77 ASN A CA 1
ATOM 635 C C . ASN A 1 77 ? -22.020 48.791 5.727 1.00 47.91 77 ASN A C 1
ATOM 637 O O . ASN A 1 77 ? -21.268 48.929 6.713 1.00 47.91 77 ASN A O 1
#

Nearest PDB structures (foldseek):
  2rn7-assembly1_A  TM=3.722E-01  e=4.731E+00  Shigella flexneri
  6tkv-assembly1_B  TM=5.576E-01  e=8.883E+00  Homo sapiens
  7knt-assembly1_E  TM=3.271E-01  e=9.461E+00  Homo sapiens